Protein AF-A0A9W8PWS5-F1 (afdb_monomer)

Organism: NCBI:txid2494466

Foldseek 3Di:
DDDDDFAFLLVCVVVDDLVLLVVALVQLLVVLVVQQVDDDFDFFDDDPDTDDSDPFLLVVLCVLLPADPVCPVVVVLSVVLSVQVDRDFDWTWDQQAPASRQFGDDPSYTPGGHDSVRTDTHGSCRNLLNQLVRFVVRDCVRTNVCSQVSDPDDPVVVNVSSVVSVVSD

Secondary structure (DSSP, 8-state):
-----SEEHHHHGGG--HHHHHHHHHHHHHHHHHHHT----B--EETTEE---BSSHHHHHHHHHPPPGGGGGGHHHHHHHHHHT-S---EEEE-S---TTTEEEETTEEEEE--GGG-EEEETTHHHHHHHHHHTTT-TTTTGGGGGGGSSS--HHHHHHHHHHHHT-

Mean predicted aligned error: 5.02 Å

pLDDT: mean 88.04, std 8.03, range [59.72, 97.44]

Sequence (169 aa):
MEYIEGQSLKEAWPSLEPHQRSEILAQLSDYIAQMRALQGAIVPSIFTRSGGPFHTLREFQEWLVRPRQRYADMSIYWEQITTQLGDEYPIVFTHGDISSRNVQIRDGRIVALLDWEWAGWYPDYWDYVFAMRGLDNVDWATLGNRVPTLFSERYDLEYILVQFITTLS

Nearest PDB structures (foldseek):
  1nd4-assembly1_B  TM=6.439E-01  e=6.784E-08  Klebsiella pneumoniae
  4fev-assembly7_B  TM=6.513E-01  e=2.753E-06  Acinetobacter baumannii AYE
  4fev-assembly1_A  TM=6.151E-01  e=3.102E-06  Acinetobacter baumannii AYE
  4gkh-assembl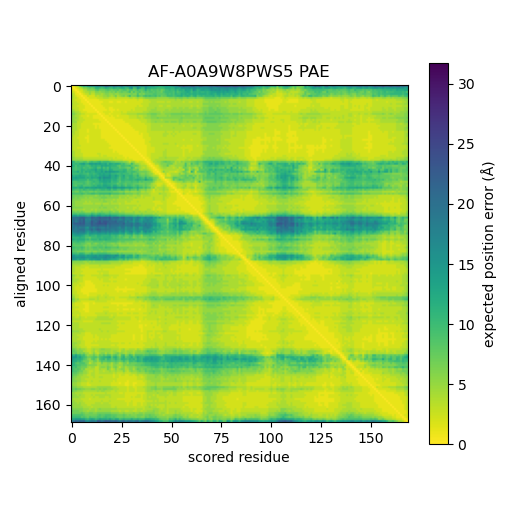y17_I  TM=6.106E-01  e=4.713E-06  Acinetobacter baumannii AYE
  4feu-assembly3_C  TM=6.120E-01  e=1.154E-05  Acinetobacter baumannii AYE

Structure (mmCIF, N/CA/C/O backbone):
data_AF-A0A9W8PWS5-F1
#
_entry.id   AF-A0A9W8PWS5-F1
#
loop_
_atom_site.group_PDB
_atom_site.id
_atom_site.type_symbol
_atom_site.label_atom_id
_atom_site.label_alt_id
_atom_site.label_comp_id
_atom_site.label_asym_id
_atom_site.label_entity_id
_atom_site.label_seq_id
_atom_site.pdbx_PDB_ins_code
_atom_site.Cartn_x
_atom_site.Cartn_y
_atom_site.Cartn_z
_atom_site.occupancy
_atom_site.B_iso_or_equiv
_atom_site.auth_seq_id
_atom_site.auth_comp_id
_atom_site.auth_asym_id
_atom_site.auth_atom_id
_atom_site.pdbx_PDB_model_num
ATOM 1 N N . MET A 1 1 ? -22.651 -6.816 -4.809 1.00 69.44 1 MET A N 1
ATOM 2 C CA . MET A 1 1 ? -21.916 -6.635 -3.542 1.00 69.44 1 MET A CA 1
ATOM 3 C C . MET A 1 1 ? -22.909 -6.750 -2.406 1.00 69.44 1 MET A C 1
ATOM 5 O O . MET A 1 1 ? -24.027 -6.270 -2.560 1.00 69.44 1 MET A O 1
ATOM 9 N N . GLU A 1 2 ? -22.517 -7.414 -1.326 1.00 83.94 2 GLU A N 1
ATOM 10 C CA . GLU A 1 2 ? -23.272 -7.460 -0.073 1.00 83.94 2 GLU A CA 1
ATOM 11 C C . GLU A 1 2 ? -22.798 -6.321 0.837 1.00 83.94 2 GLU A C 1
ATOM 13 O O . GLU A 1 2 ? -21.630 -5.934 0.791 1.00 83.94 2 GLU A O 1
ATOM 18 N N . TYR A 1 3 ? -23.707 -5.751 1.625 1.00 85.06 3 TYR A N 1
ATOM 19 C CA . TYR A 1 3 ? -23.345 -4.748 2.620 1.00 85.06 3 TYR A CA 1
ATOM 20 C C . TYR A 1 3 ? -22.641 -5.422 3.801 1.00 85.06 3 TYR A C 1
ATOM 22 O O . TYR A 1 3 ? -23.176 -6.365 4.381 1.00 85.06 3 TYR A O 1
ATOM 30 N N . ILE A 1 4 ? -21.465 -4.915 4.176 1.00 88.56 4 ILE A N 1
ATOM 31 C CA . ILE A 1 4 ? -20.727 -5.387 5.348 1.00 88.56 4 ILE A CA 1
ATOM 32 C C . ILE A 1 4 ? -20.963 -4.421 6.506 1.00 88.56 4 ILE A C 1
ATOM 34 O O . ILE A 1 4 ? -20.512 -3.275 6.480 1.00 88.56 4 ILE A O 1
ATOM 38 N N . GLU A 1 5 ? -21.654 -4.905 7.532 1.00 88.88 5 GLU A N 1
ATOM 39 C CA . GLU A 1 5 ? -21.866 -4.174 8.778 1.00 88.88 5 GLU A CA 1
ATOM 40 C C . GLU A 1 5 ? -20.536 -3.936 9.512 1.00 88.88 5 GLU A C 1
ATOM 42 O O . GLU A 1 5 ? -19.730 -4.852 9.689 1.00 88.88 5 GLU A O 1
ATOM 47 N N . GLY A 1 6 ? -20.321 -2.703 9.963 1.00 90.94 6 GLY A N 1
ATOM 48 C CA . GLY A 1 6 ? -19.118 -2.283 10.675 1.00 90.94 6 GLY A CA 1
ATOM 49 C C . GLY A 1 6 ? -18.841 -0.797 10.476 1.00 90.94 6 GLY A C 1
ATOM 50 O O . GLY A 1 6 ? -19.563 -0.109 9.752 1.00 90.94 6 GLY A O 1
ATOM 51 N N . GLN A 1 7 ? -17.781 -0.313 11.113 1.00 94.50 7 GLN A N 1
ATOM 52 C CA . GLN A 1 7 ? -17.259 1.042 10.931 1.00 94.50 7 GLN A CA 1
ATOM 53 C C . GLN A 1 7 ? -15.918 0.980 10.214 1.00 94.50 7 GLN A C 1
ATOM 55 O O . GLN A 1 7 ? -15.162 0.026 10.404 1.00 94.50 7 GLN A O 1
ATOM 60 N N . SER A 1 8 ? -15.588 2.005 9.438 1.00 95.25 8 SER A N 1
ATOM 61 C CA . SER A 1 8 ? -14.260 2.072 8.835 1.00 95.25 8 SER A CA 1
ATOM 62 C C . SER A 1 8 ? -13.194 2.238 9.919 1.00 95.25 8 SER A C 1
ATOM 64 O O . SER A 1 8 ? -13.440 2.822 10.980 1.00 95.25 8 SER A O 1
ATOM 66 N N . LEU A 1 9 ? -11.972 1.774 9.655 1.00 94.44 9 LEU A N 1
ATOM 67 C CA . LEU A 1 9 ? -10.841 1.959 10.558 1.00 94.44 9 LEU A CA 1
ATOM 68 C C . LEU A 1 9 ? -10.644 3.441 10.874 1.00 94.44 9 LEU A C 1
ATOM 70 O O . LEU A 1 9 ? -10.366 3.777 12.017 1.00 94.44 9 LEU A O 1
ATOM 74 N N . LYS A 1 10 ? -10.857 4.328 9.898 1.00 93.19 10 LYS A N 1
ATOM 75 C CA . LYS A 1 10 ? -10.819 5.782 10.088 1.00 93.19 10 LYS A CA 1
ATOM 76 C C . LYS A 1 10 ? -11.781 6.260 11.180 1.00 93.19 10 LYS A C 1
ATOM 78 O O . LYS A 1 10 ? -11.401 7.096 11.995 1.00 93.19 10 LYS A O 1
ATOM 83 N N . GLU A 1 11 ? -13.016 5.768 11.174 1.00 93.06 11 GLU A N 1
ATOM 84 C CA . GLU A 1 11 ? -14.049 6.153 12.143 1.00 93.06 11 GLU A CA 1
ATOM 85 C C . GLU A 1 11 ? -13.790 5.534 13.516 1.00 93.06 11 GLU A C 1
ATOM 87 O O . GLU A 1 11 ? -13.944 6.205 14.534 1.00 93.06 11 GLU A O 1
ATOM 92 N N . ALA A 1 12 ? -13.348 4.275 13.547 1.00 93.00 12 ALA A N 1
ATOM 93 C CA . ALA A 1 12 ? -13.074 3.566 14.789 1.00 93.00 12 ALA A CA 1
ATOM 94 C C . ALA A 1 12 ? -11.796 4.070 15.486 1.00 93.00 12 ALA A C 1
ATOM 96 O O . ALA A 1 12 ? -11.765 4.155 16.716 1.00 93.00 12 ALA A O 1
ATOM 97 N N . TRP A 1 13 ? -10.749 4.436 14.732 1.00 92.25 13 TRP A N 1
ATOM 98 C CA . TRP A 1 13 ? -9.393 4.698 15.241 1.00 92.25 13 TRP A CA 1
ATOM 99 C C . TRP A 1 13 ? -9.301 5.618 16.465 1.00 92.25 13 TRP A C 1
ATOM 101 O O . TRP A 1 13 ? -8.592 5.249 17.412 1.00 92.25 13 TRP A O 1
ATOM 111 N N . PRO A 1 14 ? -10.005 6.770 16.518 1.00 90.62 14 PRO A N 1
ATOM 112 C CA . PRO A 1 14 ? -9.939 7.672 17.667 1.00 90.62 14 PRO A CA 1
ATOM 113 C C . PRO A 1 14 ? -10.441 7.039 18.970 1.00 90.62 14 PRO A C 1
ATOM 115 O O . PRO A 1 14 ? -9.998 7.441 20.041 1.00 90.62 14 PRO A O 1
ATOM 118 N N . SER A 1 15 ? -11.336 6.050 18.876 1.00 91.25 15 SER A N 1
ATOM 119 C CA . SER A 1 15 ? -11.942 5.357 20.021 1.00 91.25 15 SER A CA 1
ATOM 120 C C . SER A 1 15 ? -11.218 4.073 20.433 1.00 91.25 15 SER A C 1
ATOM 122 O O . SER A 1 15 ? -11.498 3.534 21.499 1.00 91.25 15 SER A O 1
ATOM 124 N N . LEU A 1 16 ? -10.293 3.579 19.603 1.00 91.50 16 LEU A N 1
ATOM 125 C CA . LEU A 1 16 ? -9.577 2.335 19.865 1.00 91.50 16 LEU A CA 1
ATOM 126 C C . LEU A 1 16 ? -8.462 2.518 20.894 1.00 91.50 16 LEU A C 1
ATOM 128 O O . LEU A 1 16 ? -7.615 3.408 20.774 1.00 91.50 16 LEU A O 1
ATOM 132 N N . GLU A 1 17 ? -8.393 1.579 21.830 1.00 92.19 17 GLU A N 1
ATOM 133 C CA . GLU A 1 17 ? -7.296 1.466 22.781 1.00 92.19 17 GLU A CA 1
ATOM 134 C C . GLU A 1 17 ? -5.996 0.999 22.092 1.00 92.19 17 GLU A C 1
ATOM 136 O O . GLU A 1 17 ? -6.034 0.295 21.074 1.00 92.19 17 GLU A O 1
ATOM 141 N N . PRO A 1 18 ? -4.807 1.305 22.651 1.00 91.38 18 PRO A N 1
ATOM 142 C CA . PRO A 1 18 ? -3.523 0.930 22.048 1.00 91.38 18 PRO A CA 1
ATOM 143 C C . PRO A 1 18 ? -3.358 -0.569 21.744 1.00 91.38 18 PRO A C 1
ATOM 145 O O . PRO A 1 18 ? -2.713 -0.927 20.754 1.00 91.38 18 PRO A O 1
ATOM 148 N N . HIS A 1 19 ? -3.936 -1.447 22.572 1.00 92.62 19 HIS A N 1
ATOM 149 C CA . HIS A 1 19 ? -3.896 -2.894 22.342 1.00 92.62 19 HIS A CA 1
ATOM 150 C C . HIS A 1 19 ? -4.762 -3.295 21.138 1.00 92.62 19 HIS A C 1
ATOM 152 O O . HIS A 1 19 ? -4.262 -3.980 20.253 1.00 92.62 19 HIS A O 1
ATOM 158 N N . GLN A 1 20 ? -5.988 -2.767 21.025 1.00 93.38 20 GLN A N 1
ATOM 159 C CA . GLN A 1 20 ? -6.887 -3.026 19.891 1.00 93.38 20 GLN A CA 1
ATOM 160 C C . GLN A 1 20 ? -6.279 -2.539 18.573 1.00 93.38 20 GLN A C 1
ATOM 162 O O . GLN A 1 20 ? -6.322 -3.236 17.564 1.00 93.38 20 GLN A O 1
ATOM 167 N N . ARG A 1 21 ? -5.640 -1.361 18.585 1.00 92.81 21 ARG A N 1
ATOM 168 C CA . ARG A 1 21 ? -4.884 -0.851 17.430 1.00 92.81 21 ARG A CA 1
ATOM 169 C C . ARG A 1 21 ? -3.792 -1.830 17.003 1.00 92.81 21 ARG A C 1
ATOM 171 O O . ARG A 1 21 ? -3.624 -2.079 15.816 1.00 92.81 21 ARG A O 1
ATOM 178 N N . SER A 1 22 ? -3.063 -2.393 17.964 1.00 92.88 22 SER A N 1
ATOM 179 C CA . SER A 1 22 ? -1.980 -3.342 17.683 1.00 92.88 22 SER A CA 1
ATOM 180 C C . SER A 1 22 ? -2.517 -4.667 17.125 1.00 92.88 22 SER A C 1
ATOM 182 O O . SER A 1 22 ? -1.956 -5.188 16.167 1.00 92.88 22 SER A O 1
ATOM 184 N N . GLU A 1 23 ? -3.636 -5.168 17.652 1.00 95.31 23 GLU A N 1
ATOM 185 C CA . GLU A 1 23 ? -4.311 -6.374 17.148 1.00 95.31 23 GLU A CA 1
ATOM 186 C C . GLU A 1 23 ? -4.875 -6.191 15.734 1.00 95.31 23 GLU A C 1
ATOM 188 O O . GLU A 1 23 ? -4.803 -7.108 14.915 1.00 95.31 23 GLU A O 1
ATOM 193 N N . ILE A 1 24 ? -5.422 -5.015 15.420 1.00 95.38 24 ILE A N 1
ATOM 194 C CA . ILE A 1 24 ? -5.926 -4.696 14.078 1.00 95.38 24 ILE A CA 1
ATOM 195 C C . ILE A 1 24 ? -4.775 -4.604 13.073 1.00 95.38 24 ILE A C 1
ATOM 197 O O . ILE A 1 24 ? -4.880 -5.142 11.975 1.00 95.38 24 ILE A O 1
ATOM 201 N N . LEU A 1 25 ? -3.660 -3.964 13.436 1.00 94.94 25 LEU A N 1
ATOM 202 C CA . LEU A 1 25 ? -2.494 -3.882 12.550 1.00 94.94 25 LEU A CA 1
ATOM 203 C C . LEU A 1 25 ? -1.853 -5.256 12.315 1.00 94.94 25 LEU A C 1
ATOM 205 O O . LEU A 1 25 ? -1.418 -5.531 11.200 1.00 94.94 25 LEU A O 1
ATOM 209 N N . ALA A 1 26 ? -1.847 -6.135 13.322 1.00 96.19 26 ALA A N 1
ATOM 210 C CA . ALA A 1 26 ? -1.412 -7.520 13.152 1.00 96.19 26 ALA A CA 1
ATOM 211 C C . ALA A 1 26 ? -2.308 -8.273 12.151 1.00 96.19 26 ALA A C 1
ATOM 213 O O . ALA A 1 26 ? -1.794 -8.850 11.199 1.00 96.19 26 ALA A O 1
ATOM 214 N N . GLN A 1 27 ? -3.637 -8.168 12.289 1.00 97.44 27 GLN A N 1
ATOM 215 C CA . GLN A 1 27 ? -4.582 -8.749 11.323 1.00 97.44 27 GLN A CA 1
ATOM 216 C C . GLN A 1 27 ? -4.361 -8.214 9.901 1.00 97.44 27 GLN A C 1
ATOM 218 O O . GLN A 1 27 ? -4.381 -8.979 8.941 1.00 97.44 27 GLN A O 1
ATOM 223 N N . LEU A 1 28 ? -4.136 -6.904 9.755 1.00 96.81 28 LEU A N 1
ATOM 224 C CA . LEU A 1 28 ? -3.901 -6.294 8.447 1.00 96.81 28 LEU A CA 1
ATOM 225 C C . LEU A 1 28 ? -2.597 -6.798 7.810 1.00 96.81 28 LEU A C 1
ATOM 227 O O . LEU A 1 28 ? -2.586 -7.103 6.619 1.00 96.81 28 LEU A O 1
A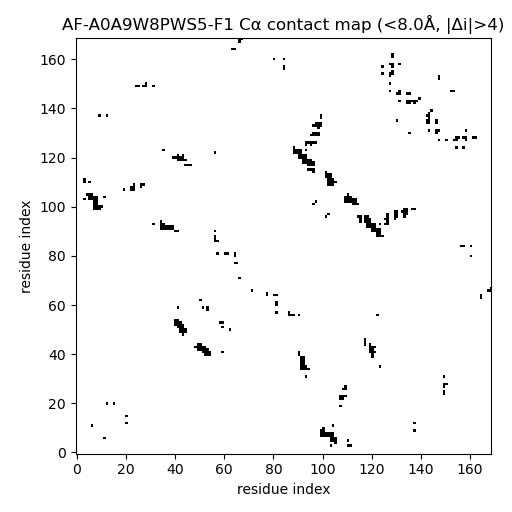TOM 231 N N . SER A 1 29 ? -1.529 -6.928 8.601 1.00 96.88 29 SER A N 1
ATOM 232 C CA . SER A 1 29 ? -0.254 -7.514 8.164 1.00 96.88 29 SER A CA 1
ATOM 233 C C . SER A 1 29 ? -0.431 -8.966 7.701 1.00 96.88 29 SER A C 1
ATOM 235 O O . SER A 1 29 ? 0.017 -9.336 6.614 1.00 96.88 29 SER A O 1
ATOM 237 N N . ASP A 1 30 ? -1.188 -9.768 8.457 1.00 97.25 30 ASP A N 1
ATOM 238 C CA . ASP A 1 30 ? -1.494 -11.155 8.096 1.00 97.25 30 ASP A CA 1
ATOM 239 C C . ASP A 1 30 ? -2.290 -11.252 6.783 1.00 97.25 30 ASP A C 1
ATOM 241 O O . ASP A 1 30 ? -2.058 -12.157 5.977 1.00 97.25 30 ASP A O 1
ATOM 245 N N . TYR A 1 31 ? -3.222 -10.326 6.531 1.00 97.19 31 TYR A N 1
ATOM 246 C CA . TYR A 1 31 ? -3.956 -10.273 5.264 1.00 97.19 31 TYR A CA 1
ATOM 247 C C . TYR A 1 31 ? -3.079 -9.841 4.092 1.00 97.19 31 TYR A C 1
ATOM 249 O O . TYR A 1 31 ? -3.175 -10.444 3.023 1.00 97.19 31 TYR A O 1
ATOM 257 N N . ILE A 1 32 ? -2.184 -8.867 4.283 1.00 96.69 32 ILE A N 1
ATOM 258 C CA . ILE A 1 32 ? -1.185 -8.502 3.270 1.00 96.69 32 ILE A CA 1
ATOM 259 C C . ILE A 1 32 ? -0.320 -9.721 2.926 1.00 96.69 32 ILE A C 1
ATOM 261 O O . ILE A 1 32 ? -0.137 -10.028 1.749 1.00 96.69 32 ILE A O 1
ATOM 265 N N . ALA A 1 33 ? 0.152 -10.470 3.925 1.00 96.19 33 ALA A N 1
ATOM 266 C CA . ALA A 1 33 ? 0.942 -11.679 3.698 1.00 96.19 33 ALA A CA 1
ATOM 267 C C . ALA A 1 33 ? 0.168 -12.753 2.908 1.00 96.19 33 ALA A C 1
ATOM 269 O O . ALA A 1 33 ? 0.721 -13.365 1.993 1.00 96.19 33 ALA A O 1
ATOM 270 N N . GLN A 1 34 ? -1.119 -12.952 3.211 1.00 96.88 34 GLN A N 1
ATOM 271 C CA . GLN A 1 34 ? -1.985 -13.878 2.471 1.00 96.88 34 GLN A CA 1
ATOM 272 C C . GLN A 1 34 ? -2.194 -13.448 1.016 1.00 96.88 34 GLN A C 1
ATOM 274 O O . GLN A 1 34 ? -2.093 -14.288 0.122 1.00 96.88 34 GLN A O 1
ATOM 279 N N . MET A 1 35 ? -2.446 -12.158 0.763 1.00 96.50 35 MET A N 1
ATOM 280 C CA . MET A 1 35 ? -2.551 -11.628 -0.602 1.00 96.50 35 MET A CA 1
ATOM 281 C C . MET A 1 35 ? -1.257 -11.875 -1.376 1.00 96.50 35 MET A C 1
ATOM 283 O O . MET A 1 35 ? -1.284 -12.411 -2.482 1.00 96.50 35 MET A O 1
ATOM 287 N N . ARG A 1 36 ? -0.107 -11.590 -0.758 1.00 95.50 36 ARG A N 1
ATOM 288 C CA . ARG A 1 36 ? 1.197 -11.737 -1.409 1.00 95.50 36 ARG A CA 1
ATOM 289 C C . ARG A 1 36 ? 1.560 -13.175 -1.787 1.00 95.50 36 ARG A C 1
ATOM 291 O O . ARG A 1 36 ? 2.402 -13.374 -2.657 1.00 95.50 36 ARG A O 1
ATOM 298 N N . ALA A 1 37 ? 0.920 -14.174 -1.180 1.00 95.44 37 ALA A N 1
ATOM 299 C CA . ALA A 1 37 ? 1.119 -15.582 -1.523 1.00 95.44 37 ALA A CA 1
ATOM 300 C C . ALA A 1 37 ? 0.439 -16.003 -2.845 1.00 95.44 37 ALA A C 1
ATOM 302 O O . ALA A 1 37 ? 0.685 -17.106 -3.339 1.00 95.44 37 ALA A O 1
ATOM 303 N N . LEU A 1 38 ? -0.424 -15.159 -3.423 1.00 93.38 38 LEU A N 1
ATOM 304 C CA . LEU A 1 38 ? -1.142 -15.453 -4.663 1.00 93.38 38 LEU A CA 1
ATOM 305 C C . LEU A 1 38 ? -0.264 -15.215 -5.902 1.00 93.38 38 LEU A C 1
ATOM 307 O O . LEU A 1 38 ? 0.361 -14.167 -6.052 1.00 93.38 38 LEU A O 1
ATOM 311 N N . GLN A 1 39 ? -0.286 -16.161 -6.843 1.00 84.44 39 GLN A N 1
ATOM 312 C CA . GLN A 1 39 ? 0.443 -16.077 -8.115 1.00 84.44 39 GLN A CA 1
ATOM 313 C C . GLN A 1 39 ? -0.429 -15.492 -9.234 1.00 84.44 39 GLN A C 1
ATOM 315 O O . GLN A 1 39 ? -1.640 -15.713 -9.257 1.00 84.44 39 GLN A O 1
ATOM 320 N N . GLY A 1 40 ? 0.186 -14.791 -10.189 1.00 85.31 40 GLY A N 1
ATOM 321 C CA . GLY A 1 40 ? -0.500 -14.270 -11.374 1.00 85.31 40 GLY A CA 1
ATOM 322 C C . GLY A 1 40 ? 0.391 -13.395 -12.254 1.00 85.31 40 GLY A C 1
ATOM 323 O O . GLY A 1 40 ? 1.615 -13.477 -12.174 1.00 85.31 40 GLY A O 1
ATOM 324 N N . ALA A 1 41 ? -0.227 -12.605 -13.136 1.00 82.38 41 ALA A N 1
ATOM 325 C CA . ALA A 1 41 ? 0.458 -11.834 -14.176 1.00 82.38 41 ALA A CA 1
ATOM 326 C C . ALA A 1 41 ? 0.162 -10.332 -14.070 1.00 82.38 41 ALA A C 1
ATOM 328 O O . ALA A 1 41 ? -0.945 -9.937 -13.701 1.00 82.38 41 ALA A O 1
ATOM 329 N N . ILE A 1 42 ? 1.137 -9.502 -14.452 1.00 83.81 42 ILE A N 1
ATOM 330 C CA . ILE A 1 42 ? 1.044 -8.040 -14.373 1.00 83.81 42 ILE A CA 1
ATOM 331 C C . ILE A 1 42 ? 0.102 -7.523 -15.469 1.00 83.81 42 ILE A C 1
ATOM 333 O O . ILE A 1 42 ? 0.484 -7.400 -16.635 1.00 83.81 42 ILE A O 1
ATOM 337 N N . VAL A 1 43 ? -1.138 -7.210 -15.094 1.00 80.75 43 VAL A N 1
ATOM 338 C CA . VAL A 1 43 ? -2.152 -6.589 -15.963 1.00 80.75 43 VAL A CA 1
ATOM 339 C C . VAL A 1 43 ? -2.681 -5.343 -15.253 1.00 80.75 43 VAL A C 1
ATOM 341 O O . VAL A 1 43 ? -3.711 -5.403 -14.581 1.00 80.75 43 VAL A O 1
ATOM 344 N N . PRO A 1 44 ? -1.943 -4.223 -15.306 1.00 78.75 44 PRO A N 1
ATOM 345 C CA . PRO A 1 44 ? -2.248 -3.074 -14.481 1.00 78.75 44 PRO A CA 1
ATOM 346 C C . PRO A 1 44 ? -3.467 -2.322 -15.005 1.00 78.75 44 PRO A C 1
ATOM 348 O O . PRO A 1 44 ? -3.595 -2.036 -16.200 1.00 78.75 44 PRO A O 1
ATOM 351 N N . SER A 1 45 ? -4.314 -1.921 -14.066 1.00 80.56 45 SER A N 1
ATOM 352 C CA . SER A 1 45 ? -5.356 -0.922 -14.262 1.00 80.56 45 SER A CA 1
ATOM 353 C C . SER A 1 45 ? -5.230 0.091 -13.134 1.00 80.56 45 SER A C 1
ATOM 355 O O . SER A 1 45 ? -5.793 -0.085 -12.060 1.00 80.56 45 SER A O 1
ATOM 357 N N . ILE A 1 46 ? -4.416 1.121 -13.363 1.00 75.62 46 ILE A N 1
ATOM 358 C CA . ILE A 1 46 ? -4.068 2.121 -12.353 1.00 75.62 46 ILE A CA 1
ATOM 359 C C . ILE A 1 46 ? -4.669 3.462 -12.776 1.00 75.62 46 ILE A C 1
ATOM 361 O O . ILE A 1 46 ? -4.338 4.009 -13.836 1.00 75.62 46 ILE A O 1
ATOM 365 N N . PHE A 1 47 ? -5.550 4.014 -11.942 1.00 74.12 47 PHE A N 1
ATOM 366 C CA . PHE A 1 47 ? -6.322 5.224 -12.239 1.00 74.12 47 PHE A CA 1
ATOM 367 C C . PHE A 1 47 ? -7.069 5.122 -13.585 1.00 74.12 47 PHE A C 1
ATOM 369 O O . PHE A 1 47 ? -7.966 4.309 -13.758 1.00 74.12 47 PHE A O 1
ATOM 376 N N . THR A 1 48 ? -6.700 5.957 -14.560 1.00 74.62 48 THR A N 1
ATOM 377 C CA . THR A 1 48 ? -7.308 6.007 -15.903 1.00 74.62 48 THR A CA 1
ATOM 378 C C . THR A 1 48 ? -6.446 5.321 -16.964 1.00 74.62 48 THR A C 1
ATOM 380 O O . THR A 1 48 ? -6.683 5.491 -18.161 1.00 74.62 48 THR A O 1
ATOM 383 N N . ARG A 1 49 ? -5.399 4.598 -16.548 1.00 79.06 49 ARG A N 1
ATOM 384 C CA . ARG A 1 49 ? -4.440 3.941 -17.436 1.00 79.06 49 ARG A CA 1
ATOM 385 C C . ARG A 1 49 ? -4.500 2.435 -17.226 1.00 79.06 49 ARG A C 1
ATOM 387 O O . ARG A 1 49 ? -4.164 1.935 -16.157 1.00 79.06 49 ARG A O 1
ATOM 394 N N . SER A 1 50 ? -4.840 1.724 -18.288 1.00 84.19 50 SER A N 1
ATOM 395 C CA . SER A 1 50 ? -4.688 0.273 -18.360 1.00 84.19 50 SER A CA 1
ATOM 396 C C . SER A 1 50 ? -3.543 -0.071 -19.310 1.00 84.19 50 SER A C 1
ATOM 398 O O . SER A 1 50 ? -3.248 0.681 -20.246 1.00 84.19 50 SER A O 1
ATOM 400 N N . GLY A 1 51 ? -2.861 -1.179 -19.052 1.00 84.38 51 GLY A N 1
ATOM 401 C CA . GLY A 1 51 ? -1.727 -1.627 -19.852 1.00 84.38 51 GLY A CA 1
ATOM 402 C C . GLY A 1 51 ? -1.471 -3.119 -19.700 1.00 84.38 51 GLY A C 1
ATOM 403 O O . GLY A 1 51 ? -2.148 -3.802 -18.935 1.00 84.38 51 GLY A O 1
ATOM 404 N N . GLY A 1 52 ? -0.477 -3.611 -20.432 1.00 86.06 52 GLY A N 1
ATOM 405 C CA . GLY A 1 52 ? -0.046 -5.002 -20.365 1.00 86.06 52 GLY A CA 1
ATOM 406 C C . GLY A 1 52 ? -0.875 -5.974 -21.224 1.00 86.06 52 GLY A C 1
ATOM 407 O O . GLY A 1 52 ? -1.597 -5.533 -22.125 1.00 86.06 52 GLY A O 1
ATOM 408 N N . PRO A 1 53 ? -0.756 -7.296 -20.974 1.00 88.38 53 PRO A N 1
ATOM 409 C CA . PRO A 1 53 ? 0.070 -7.911 -19.925 1.00 88.38 53 PRO A CA 1
ATOM 410 C C . PRO A 1 53 ? 1.562 -7.581 -20.078 1.00 88.38 53 PRO A C 1
ATOM 412 O O . PRO A 1 53 ? 2.058 -7.493 -21.198 1.00 88.38 53 PRO A O 1
ATOM 415 N N . PHE A 1 54 ? 2.258 -7.389 -18.957 1.00 89.25 54 PHE A N 1
ATOM 416 C CA . PHE A 1 54 ? 3.714 -7.224 -18.917 1.00 89.25 54 PHE A CA 1
ATOM 417 C C . PHE A 1 54 ? 4.367 -8.510 -18.416 1.00 89.25 54 PHE A C 1
ATOM 419 O O . PHE A 1 54 ? 3.909 -9.114 -17.444 1.00 89.25 54 PHE A O 1
ATOM 426 N N . HIS A 1 55 ? 5.428 -8.938 -19.092 1.00 84.56 55 HIS A N 1
ATOM 427 C CA . HIS A 1 55 ? 6.149 -10.171 -18.781 1.00 84.56 55 HIS A CA 1
ATOM 428 C C . HIS A 1 55 ? 7.345 -9.933 -17.864 1.00 84.56 55 HIS A C 1
ATOM 430 O O . HIS A 1 55 ? 7.847 -10.875 -17.252 1.00 84.56 55 HIS A O 1
ATOM 436 N N . THR A 1 56 ? 7.794 -8.682 -17.758 1.00 86.94 56 THR A N 1
ATOM 437 C CA . THR A 1 56 ? 8.890 -8.286 -16.876 1.00 86.94 56 THR A CA 1
ATOM 438 C C . THR A 1 56 ? 8.519 -7.063 -16.049 1.00 86.94 56 THR A C 1
ATOM 440 O O . THR A 1 56 ? 7.691 -6.239 -16.447 1.00 86.94 56 THR A O 1
ATOM 443 N N . LEU A 1 57 ? 9.179 -6.921 -14.899 1.00 88.44 57 LEU A N 1
ATOM 444 C CA . LEU A 1 57 ? 9.069 -5.722 -14.076 1.00 88.44 57 LEU A CA 1
ATOM 445 C C . LEU A 1 57 ? 9.503 -4.465 -14.847 1.00 88.44 57 LEU A C 1
ATOM 447 O O . LEU A 1 57 ? 8.846 -3.430 -14.762 1.00 88.44 57 LEU A O 1
ATOM 451 N N . ARG A 1 58 ? 10.555 -4.576 -15.663 1.00 87.50 58 ARG A N 1
ATOM 452 C CA . ARG A 1 58 ? 11.059 -3.475 -16.490 1.00 87.50 58 ARG A CA 1
ATOM 453 C C . ARG A 1 58 ? 10.010 -2.955 -17.472 1.00 87.50 58 ARG A C 1
ATOM 455 O O . ARG A 1 58 ? 9.800 -1.750 -17.534 1.00 87.50 58 ARG A O 1
ATOM 462 N N . GLU A 1 59 ? 9.301 -3.838 -18.175 1.00 88.62 59 GLU A N 1
ATOM 463 C CA . GLU A 1 59 ? 8.208 -3.436 -19.077 1.00 88.62 59 GLU A CA 1
ATOM 464 C C . GLU A 1 59 ? 7.096 -2.684 -18.331 1.00 88.62 59 GLU A C 1
ATOM 466 O O . GLU A 1 59 ? 6.596 -1.660 -18.806 1.00 88.62 59 GLU A O 1
ATOM 471 N N . PHE A 1 60 ? 6.727 -3.170 -17.141 1.00 89.50 60 PHE A N 1
ATOM 472 C CA . PHE A 1 60 ? 5.750 -2.499 -16.289 1.00 89.50 60 PHE A CA 1
ATOM 473 C C . PHE A 1 60 ? 6.233 -1.114 -15.845 1.00 89.50 60 PHE A C 1
ATOM 475 O O . PHE A 1 60 ? 5.476 -0.150 -15.942 1.00 89.50 60 PHE A O 1
ATOM 482 N N . GLN A 1 61 ? 7.478 -0.993 -15.385 1.00 88.12 61 GLN A N 1
ATOM 483 C CA . GLN A 1 61 ? 8.050 0.271 -14.922 1.00 88.12 61 GLN A CA 1
ATOM 484 C C . GLN A 1 61 ? 8.181 1.284 -16.054 1.00 88.12 61 GLN A C 1
ATOM 486 O O . GLN A 1 61 ? 7.765 2.427 -15.884 1.00 88.12 61 GLN A O 1
ATOM 491 N N . GLU A 1 62 ? 8.678 0.868 -17.221 1.00 86.44 62 GLU A N 1
ATOM 492 C CA . GLU A 1 62 ? 8.746 1.707 -18.418 1.00 86.44 62 GLU A CA 1
ATOM 493 C C . GLU A 1 62 ? 7.360 2.226 -18.802 1.00 86.44 62 GLU A C 1
ATOM 495 O O . GLU A 1 62 ? 7.199 3.410 -19.102 1.00 86.44 62 GLU A O 1
ATOM 500 N N . TRP A 1 63 ? 6.333 1.370 -18.743 1.00 87.19 63 TRP A N 1
ATOM 501 C CA . TRP A 1 63 ? 4.952 1.800 -18.938 1.00 87.19 63 TRP A CA 1
ATOM 502 C C . TRP A 1 63 ? 4.484 2.757 -17.835 1.00 87.19 63 TRP A C 1
ATOM 504 O O . TRP A 1 63 ? 3.861 3.773 -18.153 1.00 87.19 63 TRP A O 1
ATOM 514 N N . LEU A 1 64 ? 4.795 2.481 -16.567 1.00 86.19 64 LEU A N 1
ATOM 515 C CA . LEU A 1 64 ? 4.392 3.283 -15.412 1.00 86.19 64 LEU A CA 1
ATOM 516 C C . LEU A 1 64 ? 4.945 4.711 -15.512 1.00 86.19 64 LEU A C 1
ATOM 518 O O . LEU A 1 64 ? 4.169 5.665 -15.424 1.00 86.19 64 LEU A O 1
ATOM 522 N N . VAL A 1 65 ? 6.247 4.856 -15.790 1.00 83.38 65 VAL A N 1
ATOM 523 C CA . VAL A 1 65 ? 6.926 6.157 -15.922 1.00 83.38 65 VAL A CA 1
ATOM 524 C C . VAL A 1 65 ? 6.642 6.861 -17.250 1.00 83.38 65 VAL A C 1
ATOM 526 O O . VAL A 1 65 ? 6.960 8.042 -17.393 1.00 83.38 65 VAL A O 1
ATOM 529 N N . ARG A 1 66 ? 6.063 6.168 -18.246 1.00 78.31 66 ARG A N 1
ATOM 530 C CA . ARG A 1 66 ? 5.862 6.746 -19.580 1.00 78.31 66 ARG A CA 1
ATOM 531 C C . ARG A 1 66 ? 4.983 8.002 -19.498 1.00 78.31 66 ARG A C 1
ATOM 533 O O . ARG A 1 66 ? 3.848 7.919 -19.015 1.00 78.31 66 ARG A O 1
ATOM 540 N N . PRO A 1 67 ? 5.449 9.150 -20.020 1.00 65.88 67 PRO A N 1
ATOM 541 C CA . PRO A 1 67 ? 4.741 10.410 -19.875 1.00 65.88 67 PRO A CA 1
ATOM 542 C C . PRO A 1 67 ? 3.416 10.411 -20.642 1.00 65.88 67 PRO A C 1
ATOM 544 O O . PRO A 1 67 ? 3.304 9.889 -21.756 1.00 65.88 67 PRO A O 1
ATOM 547 N N . ARG A 1 68 ? 2.416 11.108 -20.089 1.00 65.75 68 ARG A N 1
ATOM 548 C CA . ARG A 1 68 ? 1.327 11.660 -20.909 1.00 65.75 68 ARG A CA 1
ATOM 549 C C . ARG A 1 68 ? 1.938 12.626 -21.930 1.00 65.75 68 ARG A C 1
ATOM 551 O O . ARG A 1 68 ? 2.918 13.290 -21.612 1.00 65.75 68 ARG A O 1
ATOM 558 N N . GLN A 1 69 ? 1.346 12.751 -23.123 1.00 65.69 69 GLN A N 1
ATOM 559 C CA . GLN A 1 69 ? 1.865 13.583 -24.232 1.00 65.69 69 GLN A CA 1
ATOM 560 C C . GLN A 1 69 ? 2.367 14.981 -23.810 1.00 65.69 69 GLN A C 1
ATOM 562 O O . GLN A 1 69 ? 3.317 15.486 -24.394 1.00 65.69 69 GLN A O 1
ATOM 567 N N . ARG A 1 70 ? 1.780 15.573 -22.763 1.00 63.62 70 ARG A N 1
ATOM 568 C CA . ARG A 1 70 ? 2.168 16.865 -22.174 1.00 63.62 70 ARG A CA 1
ATOM 569 C C . ARG A 1 70 ? 3.565 16.934 -21.513 1.00 63.62 70 ARG A C 1
ATOM 571 O O . ARG A 1 70 ? 3.999 18.041 -21.227 1.00 63.62 70 ARG A O 1
ATOM 578 N N . TYR A 1 71 ? 4.257 15.815 -21.264 1.00 67.50 71 TYR A N 1
ATOM 579 C CA . TYR A 1 71 ? 5.551 15.769 -20.544 1.00 67.50 71 TYR A CA 1
ATOM 580 C C . TYR A 1 71 ? 6.661 15.008 -21.289 1.00 67.50 71 TYR A C 1
ATOM 582 O O . TYR A 1 71 ? 7.577 14.463 -20.670 1.00 67.50 71 TYR A O 1
ATOM 590 N N . ALA A 1 72 ? 6.583 14.936 -22.621 1.00 68.50 72 ALA A N 1
ATOM 591 C CA . ALA A 1 72 ? 7.563 14.211 -23.435 1.00 68.50 72 ALA A CA 1
ATOM 592 C C . ALA A 1 72 ? 9.013 14.714 -23.248 1.00 68.50 72 ALA A C 1
ATOM 594 O O . ALA A 1 72 ? 9.946 13.917 -23.324 1.00 68.50 72 ALA A O 1
ATOM 595 N N . ASP A 1 73 ? 9.199 15.996 -22.916 1.00 73.62 73 ASP A N 1
ATOM 596 C CA . ASP A 1 73 ? 10.519 16.628 -22.776 1.00 73.62 73 ASP A CA 1
ATOM 597 C C . ASP A 1 73 ? 11.251 16.280 -21.460 1.00 73.62 73 ASP A C 1
ATOM 599 O O . ASP A 1 73 ? 12.413 16.636 -21.282 1.00 73.62 73 ASP A O 1
ATOM 603 N N . MET A 1 74 ? 10.614 15.549 -20.535 1.00 75.88 74 MET A N 1
ATOM 604 C CA . MET A 1 74 ? 11.187 15.167 -19.230 1.00 75.88 74 MET A CA 1
ATOM 605 C C . MET A 1 74 ? 11.938 13.818 -19.238 1.00 75.88 74 MET A C 1
ATOM 607 O O . MET A 1 74 ? 12.069 13.176 -18.198 1.00 75.88 74 MET A O 1
ATOM 611 N N . SER A 1 75 ? 12.445 13.381 -20.395 1.00 75.06 75 SER A N 1
ATOM 612 C CA . SER A 1 75 ? 13.047 12.048 -20.610 1.00 75.06 75 SER A CA 1
ATOM 613 C C . SER A 1 75 ? 14.100 11.625 -19.575 1.00 75.06 75 SER A C 1
ATOM 615 O O . SER A 1 75 ? 14.071 10.483 -19.119 1.00 75.06 75 SER A O 1
ATOM 617 N N . ILE A 1 76 ? 14.973 12.541 -19.144 1.00 79.94 76 ILE A N 1
ATOM 618 C CA . ILE A 1 76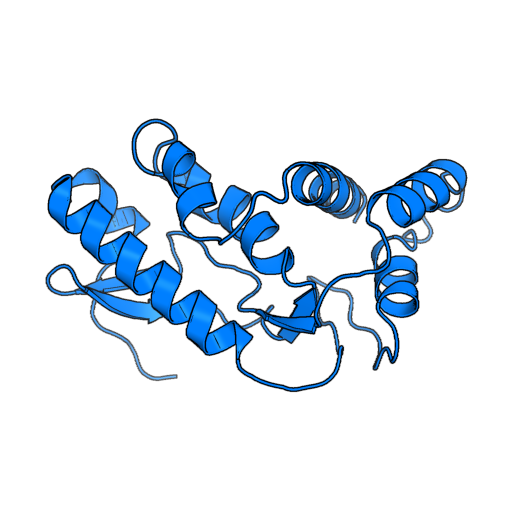 ? 16.037 12.236 -18.176 1.00 79.94 76 ILE A CA 1
ATOM 619 C C . ILE A 1 76 ? 15.514 11.894 -16.775 1.00 79.94 76 ILE A C 1
ATOM 621 O O . ILE A 1 76 ? 16.089 11.047 -16.096 1.00 79.94 76 ILE A O 1
ATOM 625 N N . TYR A 1 77 ? 14.394 12.489 -16.349 1.00 78.75 77 TYR A N 1
ATOM 626 C CA . TYR A 1 77 ? 13.768 12.136 -15.072 1.00 78.75 77 TYR A CA 1
ATOM 627 C C . TYR A 1 77 ? 13.243 10.700 -15.111 1.00 78.75 77 TYR A C 1
ATOM 629 O O . TYR A 1 77 ? 13.368 9.972 -14.133 1.00 78.75 77 TYR A O 1
ATOM 637 N N . TRP A 1 78 ? 12.703 10.266 -16.251 1.00 79.12 78 TRP A N 1
ATOM 638 C CA . TRP A 1 78 ? 12.166 8.915 -16.421 1.00 79.12 78 TRP A CA 1
ATOM 639 C C . TRP A 1 78 ? 13.257 7.853 -16.411 1.00 79.12 78 TRP A C 1
ATOM 641 O O . TRP A 1 78 ? 13.098 6.826 -15.751 1.00 79.12 78 TRP A O 1
ATOM 651 N N . GLU A 1 79 ? 14.375 8.116 -17.087 1.00 81.75 79 GLU A N 1
ATOM 652 C CA . GLU A 1 79 ? 15.553 7.247 -17.043 1.00 81.75 79 GLU A CA 1
ATOM 653 C C . GLU A 1 79 ? 16.074 7.107 -15.606 1.00 81.75 79 GLU A C 1
ATOM 655 O O . GLU A 1 79 ? 16.282 5.992 -15.123 1.00 81.75 79 GLU A O 1
ATOM 660 N N . GLN A 1 80 ? 16.201 8.227 -14.886 1.00 86.25 80 GLN A N 1
ATOM 661 C CA . GLN A 1 80 ? 16.635 8.231 -13.489 1.00 86.25 80 GLN A CA 1
ATOM 662 C C . GLN A 1 80 ? 15.670 7.457 -12.587 1.00 86.25 80 GLN A C 1
ATOM 664 O O . GLN A 1 80 ? 16.113 6.599 -11.830 1.00 86.25 80 GLN A O 1
ATOM 669 N N . ILE A 1 81 ? 14.362 7.703 -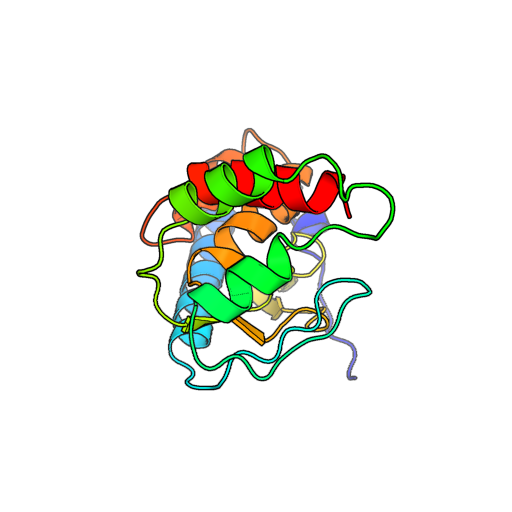12.686 1.00 86.06 81 ILE A N 1
ATOM 670 C CA . ILE A 1 81 ? 13.354 7.025 -11.860 1.00 86.06 81 ILE A CA 1
ATOM 671 C C . ILE A 1 81 ? 13.342 5.521 -12.129 1.00 86.06 81 ILE A C 1
ATOM 673 O O . ILE A 1 81 ? 13.384 4.745 -11.182 1.00 86.06 81 ILE A O 1
ATOM 677 N N . THR A 1 82 ? 13.336 5.103 -13.397 1.00 82.38 82 THR A N 1
ATOM 678 C CA . THR A 1 82 ? 13.343 3.673 -13.760 1.00 82.38 82 THR A CA 1
ATOM 679 C C . THR A 1 82 ? 14.612 2.987 -13.258 1.00 82.38 82 THR A C 1
ATOM 681 O O . THR A 1 82 ? 14.559 1.857 -12.793 1.00 82.38 82 THR A O 1
ATOM 684 N N . THR A 1 83 ? 15.752 3.682 -13.293 1.00 86.50 83 THR A N 1
ATOM 685 C CA . THR A 1 83 ? 17.015 3.166 -12.746 1.00 86.50 83 THR A CA 1
ATOM 686 C C . THR A 1 83 ? 16.957 3.008 -11.225 1.00 86.50 83 THR A C 1
ATOM 688 O O . THR A 1 83 ? 17.442 2.014 -10.696 1.00 86.50 83 THR A O 1
ATOM 691 N N . GLN A 1 84 ? 16.376 3.979 -10.512 1.00 89.62 84 GLN A N 1
ATOM 692 C CA . GLN A 1 84 ? 16.308 3.970 -9.046 1.00 89.62 84 GLN A CA 1
ATOM 693 C C . GLN A 1 84 ? 15.218 3.048 -8.487 1.00 89.62 84 GLN A C 1
ATOM 695 O O . GLN A 1 84 ? 15.378 2.550 -7.380 1.00 89.62 84 GLN A O 1
ATOM 700 N N . LEU A 1 85 ? 14.139 2.798 -9.235 1.00 86.44 85 LEU A N 1
ATOM 701 C CA . LEU A 1 85 ? 13.112 1.820 -8.864 1.00 86.44 85 LEU A CA 1
ATOM 702 C C . LEU A 1 85 ? 13.626 0.377 -8.883 1.00 86.44 85 LEU A C 1
ATOM 704 O O . LEU A 1 85 ? 12.881 -0.488 -8.445 1.00 86.44 85 LEU A O 1
ATOM 708 N N . GLY A 1 86 ? 14.832 0.116 -9.405 1.00 83.69 86 GLY A N 1
ATOM 709 C CA . GLY A 1 86 ? 15.417 -1.223 -9.522 1.00 83.69 86 GLY A CA 1
ATOM 710 C C . GLY A 1 86 ? 14.624 -2.150 -10.447 1.00 83.69 86 GLY A C 1
ATOM 711 O O . GLY A 1 86 ? 13.573 -1.789 -10.959 1.00 83.69 86 GLY A O 1
ATOM 712 N N . ASP A 1 87 ? 15.110 -3.363 -10.688 1.00 80.56 87 ASP A N 1
ATOM 713 C CA . ASP A 1 87 ? 14.420 -4.373 -11.506 1.00 80.56 87 ASP A CA 1
ATOM 714 C C . ASP A 1 87 ? 14.266 -5.735 -10.812 1.00 80.56 87 ASP A C 1
ATOM 716 O O . ASP A 1 87 ? 13.801 -6.699 -11.424 1.00 80.56 87 ASP A O 1
ATOM 720 N N . GLU A 1 88 ? 14.545 -5.794 -9.509 1.00 83.81 88 GLU A N 1
ATOM 721 C CA . GLU A 1 88 ? 14.513 -7.014 -8.699 1.00 83.81 88 GLU A CA 1
ATOM 722 C C . GLU A 1 88 ? 13.444 -6.946 -7.596 1.00 83.81 88 GLU A C 1
ATOM 724 O O . GLU A 1 88 ? 13.764 -6.866 -6.414 1.00 83.81 88 GLU A O 1
ATOM 729 N N . TYR A 1 89 ? 12.161 -7.013 -7.970 1.00 90.50 89 TYR A N 1
ATOM 730 C CA . TYR A 1 89 ? 11.067 -7.161 -6.999 1.00 90.50 89 TYR A CA 1
ATOM 731 C C . TYR A 1 89 ? 10.173 -8.349 -7.354 1.00 90.50 89 TYR A C 1
ATOM 733 O O . TYR A 1 89 ? 9.805 -8.514 -8.525 1.00 90.50 89 TYR A O 1
ATOM 741 N N . PRO A 1 90 ? 9.774 -9.166 -6.363 1.00 91.00 90 PRO A N 1
ATOM 742 C CA . PRO A 1 90 ? 8.729 -10.155 -6.551 1.00 91.00 90 PRO A CA 1
ATOM 743 C C . PRO A 1 90 ? 7.435 -9.494 -7.023 1.00 91.00 90 PRO A C 1
ATOM 745 O O . PRO A 1 90 ? 7.030 -8.445 -6.522 1.00 91.00 90 PRO A O 1
ATOM 748 N N . ILE A 1 91 ? 6.761 -10.148 -7.963 1.00 92.19 91 ILE A N 1
ATOM 749 C CA . ILE A 1 91 ? 5.412 -9.771 -8.369 1.00 92.19 91 ILE A CA 1
ATOM 750 C C . ILE A 1 91 ? 4.425 -10.548 -7.513 1.00 92.19 91 ILE A C 1
ATOM 752 O O . ILE A 1 91 ? 4.422 -11.780 -7.514 1.00 92.19 91 ILE A O 1
ATOM 756 N N . VAL A 1 92 ? 3.584 -9.818 -6.796 1.00 94.38 92 VAL A N 1
ATOM 757 C CA . VAL A 1 92 ? 2.650 -10.353 -5.808 1.00 94.38 92 VAL A CA 1
ATOM 758 C C . VAL A 1 92 ? 1.274 -9.737 -6.015 1.00 94.38 92 VAL A C 1
ATOM 760 O O . VAL A 1 92 ? 1.152 -8.671 -6.617 1.00 94.38 92 VAL A O 1
ATOM 763 N N . PHE A 1 93 ? 0.219 -10.401 -5.544 1.00 96.00 93 PHE A N 1
ATOM 764 C CA . PHE A 1 93 ? -1.103 -9.781 -5.544 1.00 96.00 93 PHE A CA 1
ATOM 765 C C . PHE A 1 93 ? -1.175 -8.715 -4.447 1.00 96.00 93 PHE A C 1
ATOM 767 O O . PHE A 1 93 ? -0.829 -8.976 -3.294 1.00 96.00 93 PHE A O 1
ATOM 774 N N . THR A 1 94 ? -1.620 -7.519 -4.818 1.00 95.81 94 THR A N 1
ATOM 775 C CA . THR A 1 94 ? -1.716 -6.353 -3.934 1.00 95.81 94 THR A CA 1
ATOM 776 C C . THR A 1 94 ? -3.110 -5.762 -4.009 1.00 95.81 94 THR A C 1
ATOM 778 O O . THR A 1 94 ? -3.743 -5.813 -5.068 1.00 95.81 94 THR A O 1
ATOM 781 N N . HIS A 1 95 ? -3.563 -5.142 -2.926 1.00 95.69 95 HIS A N 1
ATOM 782 C CA . HIS A 1 95 ? -4.856 -4.462 -2.901 1.00 95.69 95 HIS A CA 1
ATOM 783 C C . HIS A 1 95 ? -4.834 -3.145 -3.690 1.00 95.69 95 HIS A C 1
ATOM 785 O O . HIS A 1 95 ? -5.827 -2.779 -4.312 1.00 95.69 95 HIS A O 1
ATOM 791 N N . GLY A 1 96 ? -3.722 -2.409 -3.648 1.00 92.75 96 GLY A N 1
ATOM 792 C CA . GLY A 1 96 ? -3.532 -1.153 -4.379 1.00 92.75 96 GLY A CA 1
ATOM 793 C C . GLY A 1 96 ? -4.209 0.082 -3.767 1.00 92.75 96 GLY A C 1
ATOM 794 O O . GLY A 1 96 ? -3.903 1.190 -4.191 1.00 92.75 96 GLY A O 1
ATOM 795 N N . ASP A 1 97 ? -5.067 -0.075 -2.754 1.00 92.69 97 ASP A N 1
ATOM 796 C CA . ASP A 1 97 ? -5.707 1.033 -2.017 1.00 92.69 97 ASP A CA 1
ATOM 797 C C . ASP A 1 97 ? -5.991 0.659 -0.551 1.00 92.69 97 ASP A C 1
ATOM 799 O O . ASP A 1 97 ? -7.122 0.712 -0.053 1.00 92.69 97 ASP A O 1
ATOM 803 N N . ILE A 1 98 ? -4.942 0.237 0.162 1.00 93.75 98 ILE A N 1
ATOM 804 C CA . ILE A 1 98 ? -5.020 0.011 1.609 1.00 93.75 98 ILE A CA 1
ATOM 805 C C . ILE A 1 98 ? -5.138 1.370 2.305 1.00 93.75 98 ILE A C 1
ATOM 807 O O . ILE A 1 98 ? -4.156 1.989 2.710 1.00 93.75 98 ILE A O 1
ATOM 811 N N . SER A 1 99 ? -6.370 1.844 2.449 1.00 93.19 99 SER A N 1
ATOM 812 C CA . SER A 1 99 ? -6.693 3.078 3.153 1.00 93.19 99 SER A CA 1
ATOM 813 C C . SER A 1 99 ? -7.540 2.803 4.388 1.00 93.19 99 SER A C 1
ATOM 815 O O . SER A 1 99 ? -8.294 1.835 4.467 1.00 93.19 99 SER A O 1
ATOM 817 N N . SER A 1 100 ? -7.471 3.702 5.367 1.00 93.75 100 SER A N 1
ATOM 818 C CA . SER A 1 100 ? -8.251 3.584 6.611 1.00 93.75 100 SER A CA 1
ATOM 819 C C . SER A 1 100 ? -9.767 3.581 6.388 1.00 93.75 100 SER A C 1
ATOM 821 O O . SER A 1 100 ? -10.526 3.160 7.256 1.00 93.75 100 SER A O 1
ATOM 823 N N . ARG A 1 101 ? -10.220 4.055 5.225 1.00 93.56 101 ARG A N 1
ATOM 824 C CA . ARG A 1 101 ? -11.631 4.079 4.820 1.00 93.56 101 ARG A CA 1
ATOM 825 C C . ARG A 1 101 ? -12.097 2.725 4.285 1.00 93.56 101 ARG A C 1
ATOM 827 O O . ARG A 1 101 ? -13.281 2.425 4.357 1.00 93.56 101 ARG A O 1
ATOM 834 N N . ASN A 1 102 ? -11.156 1.928 3.784 1.00 95.62 102 ASN A N 1
ATOM 835 C CA . ASN A 1 102 ? -11.406 0.665 3.098 1.00 95.62 102 ASN A CA 1
ATOM 836 C C . ASN A 1 102 ? -11.242 -0.552 4.020 1.00 95.62 102 ASN A C 1
ATOM 838 O O . ASN A 1 102 ? -11.534 -1.674 3.622 1.00 95.62 102 ASN A O 1
ATOM 842 N N . VAL A 1 103 ? -10.801 -0.349 5.263 1.00 95.69 103 VAL A N 1
ATOM 843 C CA . VAL A 1 103 ? -10.700 -1.404 6.278 1.00 95.69 103 VAL A CA 1
ATOM 844 C C . VAL A 1 103 ? -11.931 -1.337 7.180 1.00 95.69 103 VAL A C 1
ATOM 846 O O . VAL A 1 103 ? -12.049 -0.408 7.9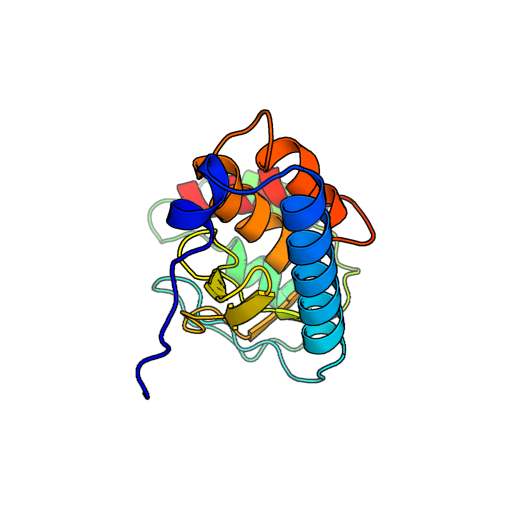74 1.00 95.69 103 VAL A O 1
ATOM 849 N N . GLN A 1 104 ? -12.839 -2.309 7.082 1.00 97.00 104 GLN A N 1
ATOM 850 C CA . GLN A 1 104 ? -14.027 -2.385 7.940 1.00 97.00 104 GLN A CA 1
ATOM 851 C C . GLN A 1 104 ? -13.729 -3.128 9.240 1.00 97.00 104 GLN A C 1
ATOM 853 O O . GLN A 1 104 ? -13.192 -4.237 9.222 1.00 97.00 104 GLN A O 1
ATOM 858 N N . ILE A 1 105 ? -14.149 -2.538 10.357 1.00 96.00 105 ILE A N 1
ATOM 859 C CA . ILE A 1 105 ? -13.962 -3.033 11.718 1.00 96.00 105 ILE A CA 1
ATOM 860 C C . ILE A 1 105 ? -15.314 -3.330 12.374 1.00 96.00 105 ILE A C 1
ATOM 862 O O . ILE A 1 105 ? -16.248 -2.527 12.312 1.00 96.00 105 ILE A O 1
ATOM 866 N N . ARG A 1 106 ? -15.392 -4.463 13.076 1.00 94.31 106 ARG A N 1
ATOM 867 C CA . ARG A 1 106 ? -16.487 -4.802 13.996 1.00 94.31 106 ARG A CA 1
ATOM 868 C C . ARG A 1 106 ? -15.920 -5.569 15.187 1.00 94.31 106 ARG A C 1
ATOM 870 O O . ARG A 1 106 ? -15.090 -6.455 15.006 1.00 94.31 106 ARG A O 1
ATOM 877 N N . ASP A 1 107 ? -16.329 -5.198 16.399 1.00 90.38 107 ASP A N 1
ATOM 878 C CA . ASP A 1 107 ? -15.888 -5.830 17.654 1.00 90.38 107 ASP A CA 1
ATOM 879 C C . ASP A 1 107 ? -14.355 -5.959 17.789 1.00 90.38 107 ASP A C 1
ATOM 881 O O . ASP A 1 107 ? -13.831 -6.986 18.221 1.00 90.38 107 ASP A O 1
ATOM 885 N N . GLY A 1 108 ? -13.620 -4.921 17.369 1.00 86.88 108 GLY A N 1
ATOM 886 C CA . GLY A 1 108 ? -12.152 -4.883 17.432 1.00 86.88 108 GLY A CA 1
ATOM 887 C C . GLY A 1 108 ? -11.431 -5.761 16.400 1.00 86.88 108 GLY A C 1
ATOM 888 O O . GLY A 1 108 ? -10.220 -5.943 16.498 1.00 86.88 108 GLY A O 1
ATOM 889 N N . ARG A 1 109 ? -12.141 -6.306 15.406 1.00 94.12 109 ARG A N 1
ATOM 890 C CA . ARG A 1 109 ? -11.564 -7.136 14.339 1.00 94.12 109 ARG A CA 1
ATOM 891 C C . ARG A 1 109 ? -11.831 -6.562 12.964 1.00 94.12 109 ARG A C 1
ATOM 893 O O . ARG A 1 109 ? -12.863 -5.929 12.748 1.00 94.12 109 ARG A O 1
ATOM 900 N N . ILE A 1 110 ? -10.923 -6.834 12.033 1.00 96.88 110 ILE A N 1
ATOM 901 C CA . ILE A 1 110 ? -11.156 -6.548 10.621 1.00 96.88 110 ILE A CA 1
ATOM 902 C C . ILE A 1 110 ? -12.165 -7.571 10.093 1.00 96.88 110 ILE A C 1
ATOM 904 O O . ILE A 1 110 ? -11.974 -8.775 10.242 1.00 96.88 110 ILE A O 1
ATOM 908 N N . VAL A 1 111 ? -13.249 -7.089 9.487 1.00 96.62 111 VAL A N 1
ATOM 909 C CA . VAL A 1 111 ? -14.299 -7.935 8.892 1.00 96.62 111 VAL A CA 1
ATOM 910 C C . VAL A 1 111 ? -14.325 -7.877 7.370 1.00 96.62 111 VAL A C 1
ATOM 912 O O . VAL A 1 111 ? -14.847 -8.796 6.745 1.00 96.62 111 VAL A O 1
ATOM 915 N N . ALA A 1 112 ? -13.756 -6.830 6.768 1.00 95.94 112 ALA A N 1
ATOM 916 C CA . ALA A 1 112 ? -13.570 -6.745 5.325 1.00 95.94 112 ALA A CA 1
ATOM 917 C C . ALA A 1 112 ? -12.464 -5.753 4.946 1.00 95.94 112 ALA A C 1
ATOM 919 O O . ALA A 1 112 ? -12.263 -4.739 5.618 1.00 95.94 112 ALA A O 1
ATOM 920 N N . LEU A 1 113 ? -11.813 -6.040 3.819 1.00 96.50 113 LEU A N 1
ATOM 921 C CA . LEU A 1 113 ? -11.112 -5.055 3.001 1.00 96.50 113 LEU A CA 1
ATOM 922 C C . LEU A 1 113 ? -12.016 -4.733 1.806 1.00 96.50 113 LEU A C 1
ATOM 924 O O . LEU A 1 113 ? -12.543 -5.646 1.161 1.00 96.50 113 LEU A O 1
ATOM 928 N N . LEU A 1 114 ? -12.261 -3.452 1.567 1.00 95.44 114 LEU A N 1
ATOM 929 C CA . LEU A 1 114 ? -13.152 -2.937 0.531 1.00 95.44 114 LEU A CA 1
ATOM 930 C C . LEU A 1 114 ? -12.353 -2.228 -0.564 1.00 95.44 114 LEU A C 1
ATOM 932 O O . LEU A 1 114 ? -11.208 -1.868 -0.360 1.00 95.44 114 LEU A O 1
ATOM 936 N N . ASP A 1 115 ? -13.010 -1.947 -1.687 1.00 93.00 115 ASP A N 1
ATOM 937 C CA . ASP A 1 115 ? -12.454 -1.122 -2.768 1.00 93.00 115 ASP A CA 1
ATOM 938 C C . ASP A 1 115 ? -11.246 -1.743 -3.499 1.00 93.00 115 ASP A C 1
ATOM 940 O O . ASP A 1 115 ? -10.146 -1.204 -3.577 1.00 93.00 115 ASP A O 1
ATOM 944 N N . TRP A 1 116 ? -11.474 -2.927 -4.071 1.00 93.62 116 TRP A N 1
ATOM 945 C CA . TRP A 1 116 ? -10.478 -3.705 -4.819 1.00 93.62 116 TRP A CA 1
ATOM 946 C C . TRP A 1 116 ? -10.262 -3.212 -6.259 1.00 93.62 116 TRP A C 1
ATOM 948 O O . TRP A 1 116 ? -9.724 -3.947 -7.086 1.00 93.62 116 TRP A O 1
ATOM 958 N N . GLU A 1 117 ? -10.718 -2.007 -6.612 1.00 90.88 117 GLU A N 1
ATOM 959 C CA . GLU A 1 117 ? -10.691 -1.530 -8.001 1.00 90.88 117 GLU A CA 1
ATOM 960 C C . GLU A 1 117 ? -9.274 -1.369 -8.569 1.00 90.88 117 GLU A C 1
ATOM 962 O O . GLU A 1 117 ? -9.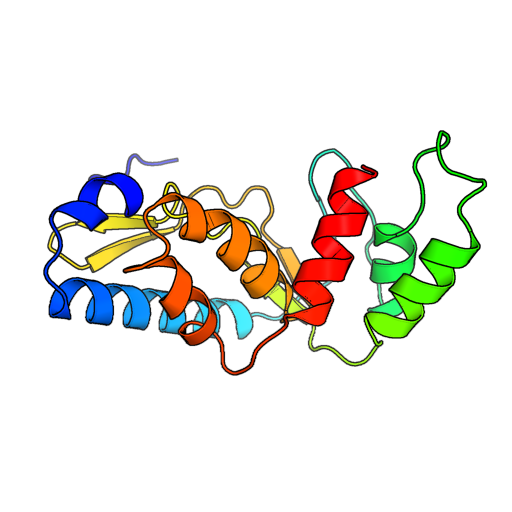088 -1.455 -9.784 1.00 90.88 117 GLU A O 1
ATOM 967 N N . TRP A 1 118 ? -8.276 -1.167 -7.702 1.00 90.06 118 TRP A N 1
ATOM 968 C CA . TRP A 1 118 ? -6.861 -1.051 -8.078 1.00 90.06 118 TRP A CA 1
ATOM 969 C C . TRP A 1 118 ? -6.050 -2.305 -7.740 1.00 90.0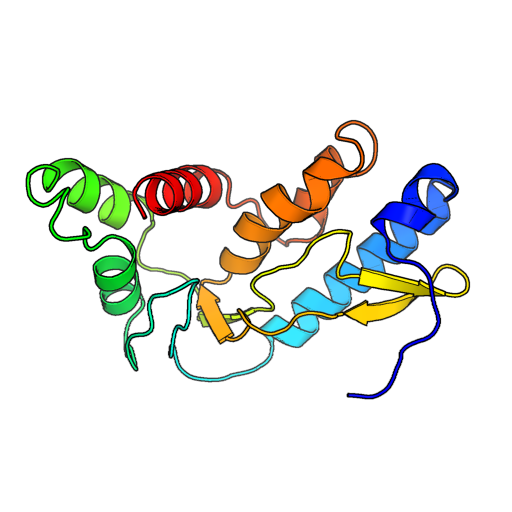6 118 TRP A C 1
ATOM 971 O O . TRP A 1 118 ? -4.825 -2.307 -7.890 1.00 90.06 118 TRP A O 1
ATOM 981 N N . ALA A 1 119 ? -6.720 -3.378 -7.318 1.00 93.06 119 ALA A N 1
ATOM 982 C CA . ALA A 1 119 ? -6.060 -4.628 -6.998 1.00 93.06 119 ALA A CA 1
ATOM 983 C C . ALA A 1 119 ? -5.494 -5.299 -8.253 1.00 93.06 119 ALA A C 1
ATOM 985 O O . ALA A 1 119 ? -6.027 -5.182 -9.360 1.00 93.06 119 ALA A O 1
ATOM 986 N N . GLY A 1 120 ? -4.396 -6.025 -8.083 1.00 93.31 120 GLY A N 1
ATOM 987 C CA . GLY A 1 120 ? -3.713 -6.680 -9.190 1.00 93.31 120 GLY A CA 1
ATOM 988 C C . GLY A 1 120 ? -2.348 -7.213 -8.792 1.00 93.31 120 GLY A C 1
ATOM 989 O O . GLY A 1 120 ? -1.980 -7.196 -7.620 1.00 93.31 120 GLY A O 1
ATOM 990 N N . T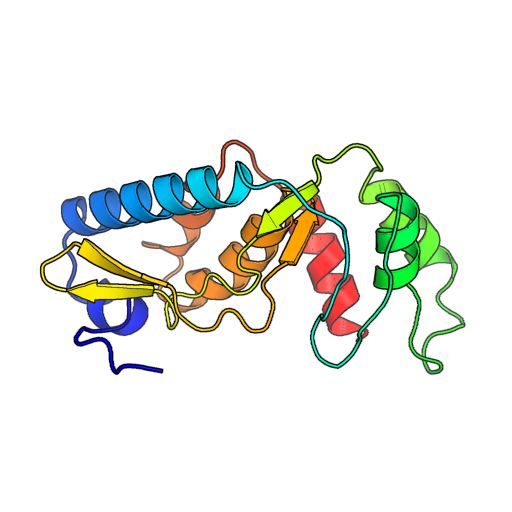RP A 1 121 ? -1.603 -7.695 -9.783 1.00 93.69 121 TRP A N 1
ATOM 991 C CA . TRP A 1 121 ? -0.242 -8.181 -9.588 1.00 93.69 121 TRP A CA 1
ATOM 992 C C . TRP A 1 121 ? 0.764 -7.077 -9.880 1.00 93.69 121 TRP A C 1
ATOM 994 O O . TRP A 1 121 ? 0.896 -6.637 -11.023 1.00 93.69 121 TRP A O 1
ATOM 1004 N N . TYR A 1 122 ? 1.467 -6.655 -8.835 1.00 93.50 122 TYR A N 1
ATOM 1005 C CA . TYR A 1 122 ? 2.401 -5.534 -8.838 1.00 93.50 122 TYR A CA 1
ATOM 1006 C C . TYR A 1 122 ? 3.659 -5.899 -8.033 1.00 93.50 122 TYR A C 1
ATOM 1008 O O . TYR A 1 122 ? 3.680 -6.947 -7.381 1.00 93.50 122 TYR A O 1
ATOM 1016 N N . PRO A 1 123 ? 4.719 -5.072 -8.074 1.00 93.12 123 PRO A N 1
ATOM 1017 C CA . PRO A 1 123 ? 5.864 -5.230 -7.178 1.00 93.12 123 PRO A CA 1
ATOM 1018 C C . PRO A 1 123 ? 5.437 -5.286 -5.711 1.00 93.12 123 PRO A C 1
ATOM 1020 O O . PRO A 1 123 ? 4.480 -4.625 -5.315 1.00 93.12 123 PRO A O 1
ATOM 1023 N N . ASP A 1 124 ? 6.150 -6.031 -4.878 1.00 93.38 124 ASP A N 1
ATOM 1024 C CA . ASP A 1 124 ? 5.819 -6.166 -3.455 1.00 93.38 124 ASP A CA 1
ATOM 1025 C C . ASP A 1 124 ? 5.790 -4.836 -2.680 1.00 93.38 124 ASP A C 1
ATOM 1027 O O . ASP A 1 124 ? 4.983 -4.693 -1.759 1.00 93.38 124 ASP A O 1
ATOM 1031 N N . TYR A 1 125 ? 6.535 -3.814 -3.104 1.00 93.75 125 TYR A N 1
ATOM 1032 C CA . TYR A 1 125 ? 6.445 -2.466 -2.538 1.00 93.75 125 TYR A CA 1
ATOM 1033 C C . TYR A 1 125 ? 5.096 -1.761 -2.765 1.00 93.75 125 TYR A C 1
ATOM 1035 O O . TYR A 1 125 ? 4.825 -0.746 -2.125 1.00 93.75 125 TYR A O 1
ATOM 1043 N N . TRP A 1 126 ? 4.240 -2.240 -3.671 1.00 94.31 126 TRP A N 1
ATOM 1044 C CA . TRP A 1 126 ? 3.068 -1.490 -4.139 1.00 94.31 126 TRP A CA 1
ATOM 1045 C C . TRP A 1 126 ? 2.103 -1.125 -3.005 1.00 94.31 126 TRP A C 1
ATOM 1047 O O . TRP A 1 126 ? 1.798 0.051 -2.801 1.00 94.31 126 TRP A O 1
ATOM 1057 N N . ASP A 1 127 ? 1.693 -2.106 -2.194 1.00 95.69 127 ASP A N 1
ATOM 1058 C CA . ASP A 1 127 ? 0.817 -1.851 -1.044 1.00 95.69 127 ASP A CA 1
ATOM 1059 C C . ASP A 1 127 ? 1.500 -0.990 0.030 1.00 95.69 127 ASP A C 1
ATOM 1061 O O . ASP A 1 127 ? 0.808 -0.232 0.702 1.00 95.69 127 ASP A O 1
ATOM 1065 N N . TYR A 1 128 ? 2.834 -1.025 0.164 1.00 95.38 128 TYR A N 1
ATOM 1066 C CA . TYR A 1 128 ? 3.556 -0.112 1.065 1.00 95.38 128 TYR A CA 1
ATOM 1067 C C . TYR A 1 128 ? 3.351 1.337 0.635 1.00 95.38 128 TYR A C 1
ATOM 1069 O O . TYR A 1 128 ? 2.950 2.178 1.440 1.00 95.38 128 TYR A O 1
ATOM 1077 N N . VAL A 1 129 ? 3.568 1.622 -0.650 1.00 93.56 129 VAL A N 1
ATOM 1078 C CA . VAL A 1 129 ? 3.442 2.974 -1.203 1.00 93.56 129 VAL A CA 1
ATOM 1079 C C . VAL A 1 129 ? 2.035 3.534 -0.988 1.00 93.56 129 VAL A C 1
ATOM 1081 O O . VAL A 1 129 ? 1.881 4.660 -0.507 1.00 93.56 129 VAL A O 1
ATOM 1084 N N . PHE A 1 130 ? 1.002 2.754 -1.313 1.00 92.06 130 PHE A N 1
ATOM 1085 C CA . PHE A 1 130 ? -0.380 3.219 -1.200 1.00 92.06 130 PHE A CA 1
ATOM 1086 C C . PHE A 1 130 ? -0.894 3.212 0.244 1.00 92.06 130 PHE A C 1
ATOM 1088 O O . PHE A 1 130 ? -1.632 4.127 0.611 1.00 92.06 130 PHE A O 1
ATOM 1095 N N . ALA A 1 131 ? -0.439 2.292 1.103 1.00 94.19 131 ALA A N 1
ATOM 1096 C CA . ALA A 1 131 ? -0.762 2.312 2.530 1.00 94.19 131 ALA A CA 1
ATOM 1097 C C . ALA A 1 131 ? -0.184 3.542 3.236 1.00 94.19 131 ALA A C 1
ATOM 1099 O O . ALA A 1 131 ? -0.883 4.176 4.030 1.00 94.19 131 ALA A O 1
ATOM 1100 N N . MET A 1 132 ? 1.055 3.933 2.911 1.00 91.75 132 MET A N 1
ATOM 1101 C CA . MET A 1 132 ? 1.681 5.144 3.457 1.00 91.75 132 MET A CA 1
ATOM 1102 C C . MET A 1 132 ? 0.862 6.408 3.161 1.00 91.75 132 MET A C 1
ATOM 1104 O O . MET A 1 132 ? 0.824 7.302 3.995 1.00 91.75 132 MET A O 1
ATOM 1108 N N . ARG A 1 133 ? 0.149 6.451 2.028 1.00 86.31 133 ARG A N 1
ATOM 1109 C CA . ARG A 1 133 ? -0.774 7.535 1.642 1.00 86.31 133 ARG A CA 1
ATOM 1110 C C . ARG A 1 133 ? -2.210 7.351 2.163 1.00 86.31 133 ARG A C 1
ATOM 1112 O O . ARG A 1 133 ? -2.968 8.312 2.283 1.00 86.31 133 ARG A O 1
ATOM 1119 N N . GLY A 1 134 ? -2.655 6.114 2.356 1.00 85.38 134 GLY A N 1
ATOM 1120 C CA . GLY A 1 134 ? -4.039 5.793 2.718 1.00 85.38 134 GLY A CA 1
ATOM 1121 C C . GLY A 1 134 ? -4.302 5.801 4.228 1.00 85.38 134 GLY A C 1
ATOM 1122 O O . GLY A 1 134 ? -5.442 6.008 4.668 1.00 85.38 134 GLY A O 1
ATOM 1123 N N . LEU A 1 135 ? -3.260 5.563 5.026 1.00 86.62 135 LEU A N 1
ATOM 1124 C CA . LEU A 1 135 ? -3.336 5.406 6.481 1.00 86.62 135 LEU A CA 1
ATOM 1125 C C . LEU A 1 135 ? -2.723 6.583 7.262 1.00 86.62 135 LEU A C 1
ATOM 1127 O O . LEU A 1 135 ? -3.077 6.777 8.425 1.00 86.62 135 LEU A O 1
ATOM 1131 N N . ASP A 1 136 ? -1.874 7.411 6.649 1.00 79.62 136 ASP A N 1
ATOM 1132 C CA . ASP A 1 136 ? -1.344 8.648 7.255 1.00 79.62 136 ASP A CA 1
ATOM 1133 C C . ASP A 1 136 ? -2.444 9.668 7.623 1.00 79.62 136 ASP A C 1
ATOM 1135 O O . ASP A 1 136 ? -2.324 10.399 8.605 1.00 79.62 136 ASP A O 1
ATOM 1139 N N . ASN A 1 137 ? -3.552 9.661 6.880 1.00 71.19 137 ASN A N 1
ATOM 1140 C CA . ASN A 1 137 ? -4.665 10.607 6.967 1.00 71.19 137 ASN A CA 1
ATOM 1141 C C . ASN A 1 137 ? -5.573 10.449 8.206 1.00 71.19 137 ASN A C 1
ATOM 1143 O O . ASN A 1 137 ? -6.576 11.158 8.320 1.00 71.19 137 ASN A O 1
ATOM 1147 N N . VAL A 1 138 ? -5.276 9.510 9.111 1.00 74.50 138 VAL A N 1
ATOM 1148 C CA . VAL A 1 138 ? -6.061 9.281 10.341 1.00 74.50 138 VAL A CA 1
ATOM 1149 C C . VAL A 1 138 ? -5.442 9.989 11.544 1.00 74.50 138 VAL A C 1
ATOM 1151 O O . VAL A 1 138 ? -6.159 10.654 12.283 1.00 74.50 138 VAL A O 1
ATOM 1154 N N . ASP A 1 139 ? -4.129 9.838 11.732 1.00 81.31 139 ASP A N 1
ATOM 1155 C CA . ASP A 1 139 ? -3.282 10.537 12.708 1.00 81.31 139 ASP A CA 1
ATOM 1156 C C . ASP A 1 139 ? -1.851 9.988 12.580 1.00 81.31 139 ASP A C 1
ATOM 1158 O O . ASP A 1 139 ? -1.607 8.790 12.771 1.00 81.31 139 ASP A O 1
ATOM 1162 N N . TRP A 1 140 ? -0.885 10.861 12.288 1.00 80.75 140 TRP A N 1
ATOM 1163 C CA . TRP A 1 140 ? 0.515 10.464 12.147 1.00 80.75 140 TRP A CA 1
ATOM 1164 C C . TRP A 1 140 ? 1.114 9.905 13.444 1.00 80.75 140 TRP A C 1
ATOM 1166 O O . TRP A 1 140 ? 1.901 8.956 13.405 1.00 80.75 140 TRP A O 1
ATOM 1176 N N . ALA A 1 141 ? 0.741 10.468 14.598 1.00 79.31 141 ALA A N 1
ATOM 1177 C CA . ALA A 1 141 ? 1.340 10.116 15.883 1.00 79.31 141 ALA A CA 1
ATOM 1178 C C . ALA A 1 141 ? 0.952 8.704 16.350 1.00 79.31 141 ALA A C 1
ATOM 1180 O O . ALA A 1 141 ? 1.717 8.066 17.080 1.00 79.31 141 ALA A O 1
ATOM 1181 N N . THR A 1 142 ? -0.223 8.216 15.939 1.00 81.00 142 THR A N 1
ATOM 1182 C CA . THR A 1 142 ? -0.761 6.930 16.398 1.00 81.00 142 THR A CA 1
ATOM 1183 C C . THR A 1 142 ? -0.824 5.853 15.318 1.00 81.00 142 THR A C 1
ATOM 1185 O O . THR A 1 142 ? -0.517 4.704 15.643 1.00 81.00 142 THR A O 1
ATOM 1188 N N . LEU A 1 143 ? -1.214 6.185 14.077 1.00 84.19 143 LEU A N 1
ATOM 1189 C CA . LEU A 1 143 ? -1.299 5.239 12.954 1.00 84.19 143 LEU A CA 1
ATOM 1190 C C . LEU A 1 143 ? -0.144 5.407 11.971 1.00 84.19 143 LEU A C 1
ATOM 1192 O O . LEU A 1 143 ? 0.500 4.419 11.632 1.00 84.19 143 LEU A O 1
ATOM 1196 N N . GLY A 1 144 ? 0.134 6.637 11.530 1.00 86.00 144 GLY A N 1
ATOM 1197 C CA . GLY A 1 144 ? 1.089 6.894 10.445 1.00 86.00 144 GLY A CA 1
ATOM 1198 C C . GLY A 1 144 ? 2.485 6.323 10.709 1.00 86.00 144 GLY A C 1
ATOM 1199 O O . GLY A 1 144 ? 3.048 5.632 9.863 1.00 86.00 144 GLY A O 1
ATOM 1200 N N . ASN A 1 145 ? 3.008 6.495 11.926 1.00 86.94 145 ASN A N 1
ATOM 1201 C CA . ASN A 1 145 ? 4.295 5.918 12.331 1.00 86.94 145 ASN A CA 1
ATOM 1202 C C . ASN A 1 145 ? 4.313 4.377 12.430 1.00 86.94 145 ASN A C 1
ATOM 1204 O O . ASN A 1 145 ? 5.396 3.795 12.502 1.00 86.94 145 ASN A O 1
ATOM 1208 N N . ARG A 1 146 ? 3.149 3.715 12.427 1.00 89.31 146 ARG A N 1
ATOM 1209 C CA . ARG A 1 146 ? 3.009 2.250 12.466 1.00 89.31 146 ARG A CA 1
ATOM 1210 C C . ARG A 1 146 ? 2.777 1.630 11.094 1.00 89.31 146 ARG A C 1
ATOM 1212 O O . ARG A 1 146 ? 2.977 0.434 10.950 1.00 89.31 146 ARG A O 1
ATOM 1219 N N . VAL A 1 147 ? 2.392 2.405 10.081 1.00 91.00 147 VAL A N 1
ATOM 1220 C CA . VAL A 1 147 ? 2.150 1.877 8.726 1.00 91.00 147 VAL A CA 1
ATOM 1221 C C . VAL A 1 147 ? 3.340 1.071 8.189 1.00 91.00 147 VAL A C 1
ATOM 1223 O O . VAL A 1 147 ? 3.115 -0.038 7.707 1.00 91.00 147 VAL A O 1
ATOM 1226 N N . PRO A 1 148 ? 4.605 1.515 8.346 1.00 92.56 148 PRO A N 1
ATOM 1227 C CA . PRO A 1 148 ? 5.743 0.731 7.875 1.00 92.56 148 PRO A CA 1
ATOM 1228 C C . PRO A 1 148 ? 5.879 -0.642 8.546 1.00 92.56 148 PRO A C 1
ATOM 1230 O O . PRO A 1 148 ? 6.479 -1.534 7.963 1.00 92.56 148 PRO A O 1
ATOM 1233 N N . THR A 1 149 ? 5.327 -0.843 9.752 1.00 92.38 149 THR A N 1
ATOM 1234 C CA . THR A 1 149 ? 5.415 -2.129 10.468 1.00 92.38 149 THR A CA 1
ATOM 1235 C C . THR A 1 149 ? 4.442 -3.180 9.936 1.00 92.38 149 THR A C 1
ATOM 1237 O O . THR A 1 149 ? 4.464 -4.313 10.406 1.00 92.38 149 THR A O 1
ATOM 1240 N N . LEU A 1 150 ? 3.566 -2.814 8.995 1.00 93.81 150 LEU A N 1
ATOM 1241 C CA . LEU A 1 150 ? 2.703 -3.755 8.276 1.00 93.81 150 LEU A CA 1
ATOM 1242 C C . LEU A 1 150 ? 3.480 -4.586 7.243 1.00 93.81 150 LEU A C 1
ATOM 1244 O O . LEU A 1 150 ? 2.941 -5.542 6.696 1.00 93.81 150 LEU A O 1
ATOM 1248 N N . PHE A 1 151 ? 4.729 -4.212 6.960 1.00 94.81 151 PHE A N 1
ATOM 1249 C CA . PHE A 1 151 ? 5.547 -4.786 5.901 1.00 94.81 151 PHE A CA 1
ATOM 1250 C C . PHE A 1 151 ? 6.866 -5.321 6.470 1.00 94.81 151 PHE A C 1
ATOM 1252 O O . PHE A 1 151 ? 7.355 -4.850 7.497 1.00 94.81 151 PHE A O 1
ATOM 1259 N N . SER A 1 152 ? 7.444 -6.323 5.804 1.00 90.56 152 SER A N 1
ATOM 1260 C CA . SER A 1 152 ? 8.715 -6.949 6.202 1.00 90.56 152 SER A CA 1
ATOM 1261 C C . SER A 1 152 ? 9.917 -6.013 6.080 1.00 90.56 152 SER A C 1
ATOM 1263 O O . SER A 1 152 ? 10.917 -6.197 6.772 1.00 90.56 152 SER A O 1
ATOM 1265 N N . GLU A 1 153 ? 9.818 -5.015 5.208 1.00 91.81 153 GLU A N 1
ATOM 1266 C CA . GLU A 1 153 ? 10.860 -4.040 4.921 1.00 91.81 153 GLU A CA 1
ATOM 1267 C C . GLU A 1 153 ? 10.250 -2.681 4.556 1.00 91.81 153 GLU A C 1
ATOM 1269 O O . GLU A 1 153 ? 9.035 -2.545 4.382 1.00 91.81 153 GLU A O 1
ATOM 1274 N N . ARG A 1 154 ? 11.103 -1.657 4.484 1.00 93.88 154 ARG A N 1
ATOM 1275 C CA . ARG A 1 154 ? 10.700 -0.293 4.137 1.00 93.88 154 ARG A CA 1
ATOM 1276 C C . ARG A 1 154 ? 11.013 -0.009 2.675 1.00 93.88 154 ARG A C 1
ATOM 1278 O O . ARG A 1 154 ? 12.153 -0.183 2.265 1.00 93.88 154 ARG A O 1
ATOM 1285 N N . TYR A 1 155 ? 10.039 0.556 1.969 1.00 94.44 155 TYR A N 1
ATOM 1286 C CA . TYR A 1 155 ? 10.160 0.968 0.569 1.00 94.44 155 TYR A CA 1
ATOM 1287 C C . TYR A 1 155 ? 10.034 2.496 0.436 1.00 94.44 155 TYR A C 1
ATOM 1289 O O . TYR A 1 155 ? 9.150 3.036 -0.233 1.00 94.44 155 TYR A O 1
ATOM 1297 N N . ASP A 1 156 ? 10.858 3.224 1.198 1.00 93.62 156 ASP A N 1
ATOM 1298 C CA . ASP A 1 156 ? 10.780 4.689 1.294 1.00 93.62 156 ASP A CA 1
ATOM 1299 C C . ASP A 1 156 ? 11.168 5.386 -0.016 1.00 93.62 156 ASP A C 1
ATOM 1301 O O . ASP A 1 156 ? 10.591 6.420 -0.362 1.00 93.62 156 ASP A O 1
ATOM 1305 N N . LEU A 1 157 ? 12.132 4.826 -0.754 1.00 93.38 157 LEU A N 1
ATOM 1306 C CA . LEU A 1 157 ? 12.557 5.369 -2.041 1.00 93.38 157 LEU A CA 1
ATOM 1307 C C . LEU A 1 157 ? 11.452 5.181 -3.084 1.00 93.38 157 LEU A C 1
ATOM 1309 O O . LEU A 1 157 ? 11.081 6.129 -3.771 1.00 93.38 157 LEU A O 1
ATOM 1313 N N . GLU A 1 158 ? 10.876 3.987 -3.150 1.00 93.75 158 GLU A N 1
ATOM 1314 C CA . GLU A 1 158 ? 9.769 3.624 -4.029 1.00 93.75 158 GLU A CA 1
ATOM 1315 C C . GLU A 1 158 ? 8.544 4.481 -3.725 1.00 93.75 158 GLU A C 1
ATOM 1317 O O . GLU A 1 158 ? 7.911 4.984 -4.649 1.00 93.75 158 GLU A O 1
ATOM 1322 N N . TYR A 1 159 ? 8.255 4.739 -2.445 1.00 92.69 159 TYR A N 1
ATOM 1323 C CA . TYR A 1 159 ? 7.212 5.680 -2.041 1.00 92.69 159 TYR A CA 1
ATOM 1324 C C . TYR A 1 159 ? 7.438 7.072 -2.641 1.00 92.69 159 TYR A C 1
ATOM 1326 O O . TYR A 1 159 ? 6.541 7.603 -3.298 1.00 92.69 159 TYR A O 1
ATOM 1334 N N . ILE A 1 160 ? 8.638 7.642 -2.494 1.00 92.06 160 ILE A N 1
ATOM 1335 C CA . ILE A 1 160 ? 8.965 8.970 -3.039 1.00 92.06 160 ILE A CA 1
ATOM 1336 C C . ILE A 1 160 ? 8.867 8.978 -4.572 1.00 92.06 160 ILE A C 1
ATOM 1338 O O . ILE A 1 160 ? 8.267 9.887 -5.154 1.00 92.06 160 ILE A O 1
ATOM 1342 N N . LEU A 1 161 ? 9.443 7.971 -5.235 1.00 91.44 161 LEU A N 1
ATOM 1343 C CA . LEU A 1 161 ? 9.497 7.884 -6.694 1.00 91.44 161 LEU A CA 1
ATOM 1344 C C . LEU A 1 161 ? 8.106 7.674 -7.299 1.00 91.44 161 LEU A C 1
ATOM 1346 O O . LEU A 1 161 ? 7.718 8.406 -8.210 1.00 91.44 161 LEU A O 1
ATOM 1350 N N . VAL A 1 162 ? 7.321 6.729 -6.776 1.00 89.50 162 VAL A N 1
ATOM 1351 C CA . VAL A 1 162 ? 5.954 6.472 -7.247 1.00 89.50 162 VAL A CA 1
ATOM 1352 C C . VAL A 1 162 ? 5.054 7.665 -6.953 1.00 89.50 162 VAL A C 1
ATOM 1354 O O . VAL A 1 162 ? 4.289 8.072 -7.829 1.00 89.50 162 VAL A O 1
ATOM 1357 N N . GLN A 1 163 ? 5.184 8.311 -5.790 1.00 86.31 163 GLN A N 1
ATOM 1358 C CA . GLN A 1 163 ? 4.441 9.537 -5.509 1.00 86.31 163 GLN A CA 1
ATOM 1359 C C . GLN A 1 163 ? 4.755 10.616 -6.553 1.00 86.31 163 GLN A C 1
ATOM 1361 O O . GLN A 1 163 ? 3.826 11.205 -7.108 1.00 86.31 163 GLN A O 1
ATOM 1366 N N . PHE A 1 164 ? 6.028 10.826 -6.895 1.00 85.06 164 PHE A N 1
ATOM 1367 C CA . PHE A 1 164 ? 6.422 11.755 -7.954 1.00 85.06 164 PHE A CA 1
ATOM 1368 C C . PHE A 1 164 ? 5.836 11.377 -9.327 1.00 85.06 164 PHE A C 1
ATOM 1370 O O . PHE A 1 164 ? 5.296 12.241 -10.011 1.00 85.06 164 PHE A O 1
ATOM 1377 N N . ILE A 1 165 ? 5.838 10.096 -9.714 1.00 82.69 165 ILE A N 1
ATOM 1378 C CA . ILE A 1 165 ? 5.188 9.643 -10.961 1.00 82.69 165 ILE A CA 1
ATOM 1379 C C . ILE A 1 165 ? 3.687 9.986 -10.952 1.00 82.69 165 ILE A C 1
ATOM 1381 O O . ILE A 1 165 ? 3.141 10.477 -11.947 1.00 82.69 165 ILE A O 1
ATOM 1385 N N . THR A 1 166 ? 3.001 9.761 -9.826 1.00 78.19 166 THR A N 1
ATOM 1386 C CA . THR A 1 166 ? 1.553 10.012 -9.728 1.00 78.19 166 THR A CA 1
ATOM 1387 C C . THR A 1 166 ? 1.182 11.496 -9.759 1.00 78.19 166 THR A C 1
ATOM 1389 O O . THR A 1 166 ? 0.084 11.813 -10.209 1.00 78.19 166 THR A O 1
ATOM 1392 N N . THR A 1 167 ? 2.065 12.423 -9.361 1.00 76.62 167 THR A N 1
ATOM 1393 C CA . THR A 1 167 ? 1.795 13.872 -9.497 1.00 76.62 167 THR A CA 1
ATOM 1394 C C . THR A 1 167 ? 1.918 14.374 -10.935 1.00 76.62 167 THR A C 1
ATOM 1396 O O . THR A 1 167 ? 1.350 15.410 -11.279 1.00 76.62 167 THR A O 1
ATOM 1399 N N . LEU A 1 168 ? 2.627 13.632 -11.787 1.00 69.38 168 LEU A N 1
ATOM 1400 C CA . LEU A 1 168 ? 2.796 13.927 -13.213 1.00 69.38 168 LEU A CA 1
ATOM 1401 C C . LEU A 1 168 ? 1.699 13.271 -14.068 1.00 69.38 168 LEU A C 1
ATOM 1403 O O . LEU A 1 168 ? 1.587 13.519 -15.274 1.00 69.38 168 LEU A O 1
ATOM 1407 N N . SER A 1 169 ? 0.852 12.447 -13.455 1.00 59.72 169 SER A N 1
ATOM 1408 C CA . SER A 1 169 ? -0.238 11.744 -14.130 1.00 59.72 169 SER A CA 1
ATOM 1409 C C . SER A 1 169 ? -1.483 12.604 -14.306 1.00 59.72 169 SER A C 1
ATOM 1411 O O . SER A 1 169 ? -1.687 13.619 -13.610 1.00 59.72 169 SER A O 1
#

Solvent-accessible surface area (backbone atoms only — not comparable to full-atom values): 9677 Å² total; per-residue (Å²): 138,81,88,77,86,58,43,29,38,52,73,44,51,87,76,52,52,77,65,48,52,51,53,37,47,51,54,52,26,54,49,53,54,57,41,43,71,40,84,83,65,33,50,51,50,53,93,94,47,72,52,69,78,36,9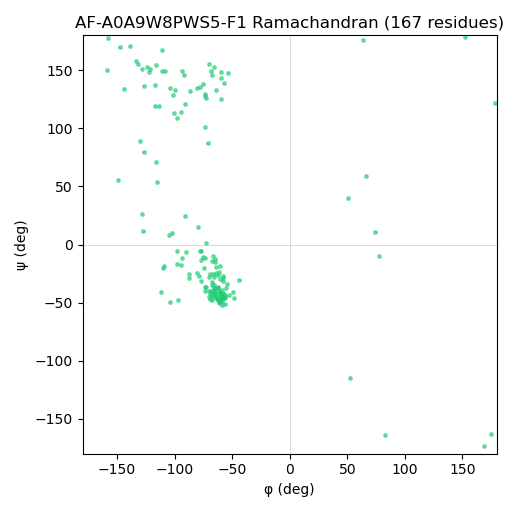3,44,64,57,58,44,46,56,59,67,58,52,62,57,86,92,47,66,87,51,54,68,59,43,55,51,48,54,62,71,65,53,76,86,63,61,72,15,34,35,51,50,46,54,25,29,75,30,32,28,30,47,97,73,35,76,76,43,81,47,70,64,79,45,40,41,35,38,49,64,56,48,41,56,39,33,24,59,67,30,35,35,80,72,37,49,93,78,44,31,77,48,50,61,73,51,45,98,64,81,54,65,65,53,32,54,52,52,50,55,52,59,72,71,100

InterPro domains:
  IPR002575 Aminoglycoside phosphotransferase [PF01636] (1-141)
  IPR011009 Protein kinase-like domain superfamily [SSF56112] (1-138)
  IPR051678 Aminoglycoside Phosphotransferase Enzymes [PTHR21310] (1-138)

Radius of gyration: 16.86 Å; Cα contacts (8 Å, |Δi|>4): 236; chains: 1; bounding box: 40×33×47 Å